Protein AF-A0A359LPH9-F1 (afdb_monomer)

pLDDT: mean 94.56, std 4.33, range [62.38, 98.0]

Secondary structure (DSSP, 8-state):
-HHHHHHHHHHHTTHHHHHHHHHT---HHHHHHHTT----HHHHHHHHHHB-SS--SSGGGS--BPTTS-HHHHHHHHHHH--

Mean predicted aligned error: 3.66 Å

Structure (mmCIF, N/CA/C/O backbone):
data_AF-A0A359LPH9-F1
#
_entry.id   AF-A0A359LPH9-F1
#
loop_
_atom_site.group_PDB
_atom_site.id
_atom_site.type_symbol
_atom_site.label_atom_id
_atom_site.label_alt_id
_atom_site.label_comp_id
_atom_site.label_asym_id
_atom_site.label_entity_id
_atom_site.label_seq_id
_atom_site.pdbx_PDB_ins_code
_atom_site.Cartn_x
_atom_site.Cartn_y
_atom_site.Cartn_z
_atom_site.occupancy
_atom_site.B_iso_or_equiv
_atom_site.auth_seq_id
_atom_site.auth_comp_id
_atom_site.auth_asym_id
_atom_site.auth_atom_id
_atom_site.pdbx_PDB_model_num
ATOM 1 N N . GLY A 1 1 ? 4.526 4.231 9.650 1.00 90.75 1 GLY A N 1
ATOM 2 C CA . GLY A 1 1 ? 3.160 4.070 10.168 1.00 90.75 1 GLY A CA 1
ATOM 3 C C . GLY A 1 1 ? 2.219 3.580 9.076 1.00 90.75 1 GLY A C 1
ATOM 4 O O . GLY A 1 1 ? 2.669 3.237 7.982 1.00 90.75 1 GLY A O 1
ATOM 5 N N . PRO A 1 2 ? 0.913 3.500 9.368 1.00 96.19 2 PRO A N 1
ATOM 6 C CA . PRO A 1 2 ? -0.109 3.059 8.415 1.00 96.19 2 PRO A CA 1
ATOM 7 C C . PRO A 1 2 ? -0.187 3.920 7.146 1.00 96.19 2 PRO A C 1
ATOM 9 O O . PRO A 1 2 ? -0.356 3.391 6.049 1.00 96.19 2 PRO A O 1
ATOM 12 N N . ARG A 1 3 ? -0.011 5.244 7.272 1.00 96.50 3 ARG A N 1
ATOM 13 C CA . ARG A 1 3 ? -0.008 6.177 6.131 1.00 96.50 3 ARG A CA 1
ATOM 14 C C . ARG A 1 3 ? 1.126 5.909 5.153 1.00 96.50 3 ARG A C 1
ATOM 16 O O . ARG A 1 3 ? 0.899 5.910 3.946 1.00 96.50 3 ARG A O 1
ATOM 23 N N . GLU A 1 4 ? 2.328 5.654 5.657 1.00 96.88 4 GLU A N 1
ATOM 24 C CA . GLU A 1 4 ? 3.497 5.359 4.828 1.00 96.88 4 GLU A CA 1
ATOM 25 C C . GLU A 1 4 ? 3.309 4.042 4.078 1.00 96.88 4 GLU A C 1
ATOM 27 O O . GLU A 1 4 ? 3.627 3.959 2.893 1.00 96.88 4 GLU A O 1
ATOM 32 N N . LEU A 1 5 ? 2.727 3.033 4.733 1.00 97.25 5 LEU A N 1
ATOM 33 C CA . LEU A 1 5 ? 2.426 1.763 4.081 1.00 97.25 5 LEU A CA 1
ATOM 34 C C . LEU A 1 5 ? 1.362 1.936 2.987 1.00 97.25 5 LEU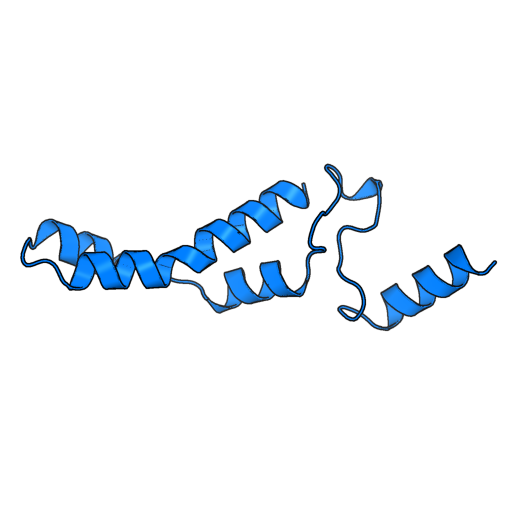 A C 1
ATOM 36 O O . LEU A 1 5 ? 1.534 1.419 1.886 1.00 97.25 5 LEU A O 1
ATOM 40 N N . LEU A 1 6 ? 0.315 2.729 3.231 1.00 98.00 6 LEU A N 1
ATOM 41 C CA . LEU A 1 6 ? -0.676 3.057 2.202 1.00 98.00 6 LEU A CA 1
ATOM 42 C C . LEU A 1 6 ? -0.049 3.812 1.020 1.00 98.00 6 LEU A C 1
ATOM 44 O O . LEU A 1 6 ? -0.352 3.516 -0.138 1.00 98.00 6 LEU A O 1
ATOM 48 N N . ALA A 1 7 ? 0.840 4.770 1.291 1.00 97.69 7 ALA A N 1
ATOM 49 C CA . ALA A 1 7 ? 1.576 5.496 0.259 1.00 97.69 7 ALA A CA 1
ATOM 50 C C . ALA A 1 7 ? 2.479 4.561 -0.563 1.00 97.69 7 ALA A C 1
ATOM 52 O O . ALA A 1 7 ? 2.541 4.692 -1.789 1.00 97.69 7 ALA A O 1
ATOM 53 N N . LEU A 1 8 ? 3.117 3.580 0.081 1.00 97.25 8 LEU A N 1
ATOM 54 C CA . LEU A 1 8 ? 3.878 2.534 -0.596 1.00 97.25 8 LEU A CA 1
ATOM 55 C C . LEU A 1 8 ? 2.975 1.704 -1.518 1.00 97.25 8 LEU A C 1
ATOM 57 O O . LEU A 1 8 ? 3.280 1.588 -2.701 1.00 97.25 8 LEU A O 1
ATOM 61 N N . GLY A 1 9 ? 1.829 1.214 -1.033 1.00 97.88 9 GLY A N 1
ATOM 62 C CA . GLY A 1 9 ? 0.866 0.470 -1.859 1.00 97.88 9 GLY A CA 1
ATOM 63 C C . GLY A 1 9 ? 0.385 1.262 -3.082 1.00 97.88 9 GLY A C 1
ATOM 64 O O . GLY A 1 9 ? 0.346 0.732 -4.191 1.00 97.88 9 GLY A O 1
ATOM 65 N N . ARG A 1 10 ? 0.107 2.563 -2.910 1.00 97.69 10 ARG A N 1
ATOM 66 C CA . ARG A 1 10 ? -0.255 3.489 -4.005 1.00 97.69 10 ARG A CA 1
ATOM 67 C C . ARG A 1 10 ? 0.887 3.751 -4.989 1.00 97.69 10 ARG A C 1
ATOM 69 O O . ARG A 1 10 ? 0.632 4.098 -6.139 1.00 97.69 10 ARG A O 1
ATOM 76 N N . SER A 1 11 ? 2.133 3.661 -4.535 1.00 97.06 11 SER A N 1
ATOM 77 C CA . SER A 1 11 ? 3.311 3.829 -5.389 1.00 97.06 11 SER A CA 1
ATOM 78 C C . SER A 1 11 ? 3.560 2.564 -6.208 1.00 97.06 11 SER A C 1
ATOM 80 O O . SER A 1 11 ? 3.745 2.648 -7.420 1.00 97.06 11 SER A O 1
ATOM 82 N N . LEU A 1 12 ? 3.471 1.395 -5.567 1.00 97.06 12 LEU A N 1
ATOM 83 C CA . LEU A 1 12 ? 3.600 0.091 -6.216 1.00 97.06 12 LEU A CA 1
ATOM 84 C C . LEU A 1 12 ? 2.509 -0.131 -7.270 1.00 97.06 12 LEU A C 1
ATOM 86 O O . LEU A 1 12 ? 2.814 -0.576 -8.371 1.00 97.06 12 LEU A O 1
ATOM 90 N N . SER A 1 13 ? 1.264 0.283 -7.011 1.00 97.00 13 SER A N 1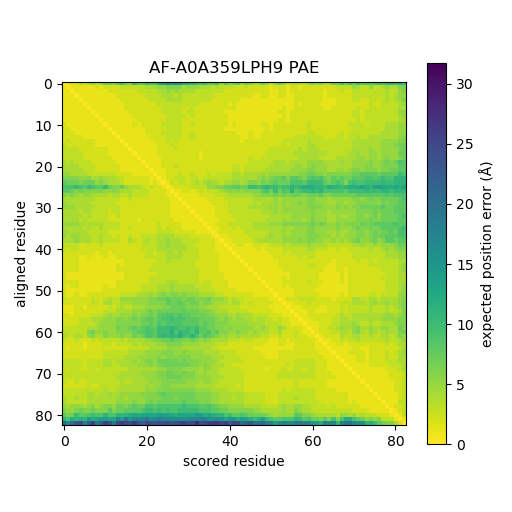
ATOM 91 C CA . SER A 1 13 ? 0.171 0.134 -7.987 1.00 97.00 13 SER A CA 1
ATOM 92 C C . SER A 1 13 ? 0.364 0.929 -9.287 1.00 97.00 13 SER A C 1
ATOM 94 O O . SER A 1 13 ? -0.338 0.683 -10.268 1.00 97.00 13 SER A O 1
ATOM 96 N N . ARG A 1 14 ? 1.322 1.865 -9.335 1.00 96.12 14 ARG A N 1
ATOM 97 C CA . ARG A 1 14 ? 1.679 2.605 -10.556 1.00 96.12 14 ARG A CA 1
ATOM 98 C C . ARG A 1 14 ? 2.686 1.860 -11.432 1.00 96.12 14 ARG A C 1
ATOM 100 O O . ARG A 1 14 ? 2.759 2.167 -12.625 1.00 96.12 14 ARG A O 1
ATOM 107 N N . LEU A 1 15 ? 3.438 0.902 -10.885 1.00 95.50 15 LEU A N 1
ATOM 108 C CA . LEU A 1 15 ? 4.506 0.193 -11.600 1.00 95.50 15 LEU A CA 1
ATOM 109 C C . LEU A 1 15 ? 4.052 -0.449 -12.921 1.00 95.50 15 LEU A C 1
ATOM 111 O O . LEU A 1 15 ? 4.719 -0.174 -13.921 1.00 95.50 15 LEU A O 1
ATOM 115 N N . PRO A 1 16 ? 2.882 -1.119 -13.015 1.00 94.50 16 PRO A N 1
ATOM 116 C CA . PRO A 1 16 ? 2.425 -1.695 -14.283 1.00 94.50 16 PRO A CA 1
ATOM 117 C C . PRO A 1 16 ? 2.294 -0.660 -15.409 1.00 94.50 16 PRO A C 1
ATOM 119 O O . PRO A 1 16 ? 2.683 -0.894 -16.558 1.00 94.50 16 PRO A O 1
ATOM 122 N N . SER A 1 17 ? 1.782 0.533 -15.083 1.00 94.56 17 SER A N 1
ATOM 123 C CA . SER A 1 17 ? 1.625 1.622 -16.057 1.00 94.56 17 SER A CA 1
ATOM 124 C C . SER A 1 17 ? 2.970 2.215 -16.486 1.00 94.56 17 SER A C 1
ATOM 126 O O . SER A 1 17 ? 3.168 2.518 -17.666 1.00 94.56 17 SER A O 1
ATOM 128 N N . ILE A 1 18 ? 3.917 2.327 -15.549 1.00 94.50 18 ILE A N 1
ATOM 129 C CA . ILE A 1 18 ? 5.279 2.796 -15.815 1.00 94.50 18 ILE A CA 1
ATOM 130 C C . ILE A 1 18 ? 6.006 1.785 -16.704 1.00 94.50 18 ILE A C 1
ATOM 132 O O . ILE A 1 18 ? 6.539 2.177 -17.742 1.00 94.50 18 ILE A O 1
ATOM 136 N N . ARG A 1 19 ? 5.976 0.492 -16.354 1.00 94.81 19 ARG A N 1
ATOM 137 C CA . ARG A 1 19 ? 6.584 -0.591 -17.139 1.00 94.81 19 ARG A CA 1
ATOM 138 C C . ARG A 1 19 ? 6.051 -0.586 -18.571 1.00 94.81 19 ARG A C 1
ATOM 140 O O . ARG A 1 19 ? 6.838 -0.473 -19.509 1.00 94.81 19 ARG A O 1
ATOM 147 N N . THR A 1 20 ? 4.726 -0.558 -18.735 1.00 92.88 20 THR A N 1
ATOM 148 C CA . THR A 1 20 ? 4.070 -0.467 -20.053 1.00 92.88 20 THR A CA 1
ATOM 149 C C . THR A 1 20 ? 4.555 0.752 -20.850 1.00 92.88 20 THR A C 1
ATOM 151 O O . THR A 1 20 ? 4.790 0.677 -22.059 1.00 92.88 20 THR A O 1
ATOM 154 N N . GLY A 1 21 ? 4.718 1.904 -20.192 1.00 94.00 21 GLY A N 1
ATOM 155 C CA . GLY A 1 21 ? 5.226 3.124 -20.822 1.00 94.00 21 GLY A CA 1
ATOM 156 C C . GLY A 1 21 ? 6.683 3.019 -21.288 1.00 94.00 21 GLY A C 1
ATOM 157 O O . GLY A 1 21 ? 7.035 3.595 -22.322 1.00 94.00 21 GLY A O 1
ATOM 158 N N . LEU A 1 22 ? 7.517 2.280 -20.552 1.00 9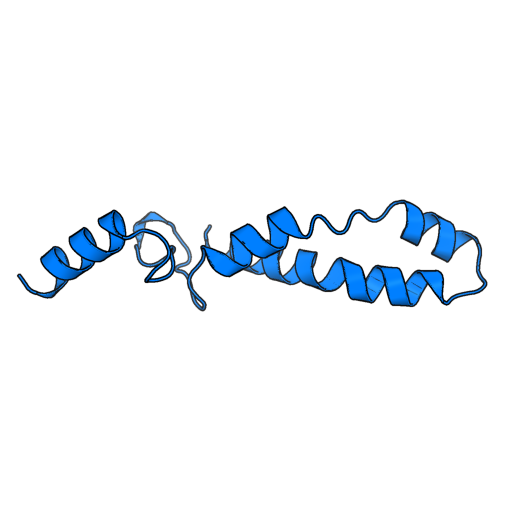4.19 22 LEU A N 1
ATOM 159 C CA . LEU A 1 22 ? 8.929 2.056 -20.870 1.00 94.19 22 LEU A CA 1
ATOM 160 C C . LEU A 1 22 ? 9.117 1.030 -21.996 1.00 94.19 22 LEU A C 1
ATOM 162 O O . LEU A 1 22 ? 9.904 1.274 -22.912 1.00 94.19 22 LEU A O 1
ATOM 166 N N . GLU A 1 23 ? 8.362 -0.070 -21.988 1.00 90.75 23 GLU A N 1
ATOM 167 C CA . GLU A 1 23 ? 8.437 -1.134 -23.006 1.00 90.75 23 GLU A CA 1
ATOM 168 C C . GLU A 1 23 ? 8.087 -0.636 -24.414 1.00 90.75 23 GLU A C 1
ATOM 170 O O . GLU A 1 23 ? 8.679 -1.064 -25.407 1.00 90.75 23 GLU A O 1
ATOM 175 N N . ARG A 1 24 ? 7.186 0.349 -24.511 1.00 92.06 24 ARG A N 1
ATOM 176 C CA . ARG A 1 24 ? 6.792 0.991 -25.779 1.00 92.06 24 ARG A CA 1
ATOM 177 C C . ARG A 1 24 ? 7.908 1.813 -26.433 1.00 92.06 24 ARG A C 1
ATOM 179 O O . ARG A 1 24 ? 7.736 2.301 -27.551 1.00 92.06 24 ARG A O 1
ATOM 186 N N . ARG A 1 25 ? 9.045 2.023 -25.764 1.00 92.75 25 ARG A N 1
ATOM 187 C CA . ARG A 1 25 ? 10.162 2.818 -26.293 1.00 92.75 25 ARG A CA 1
ATOM 188 C C . ARG A 1 25 ? 11.153 1.944 -27.062 1.00 92.75 25 ARG A C 1
ATOM 190 O O . ARG A 1 25 ? 11.325 0.760 -26.788 1.00 92.75 25 ARG A O 1
ATOM 197 N N . ARG A 1 26 ? 11.823 2.547 -28.052 1.00 90.94 26 ARG A N 1
ATOM 198 C CA . ARG A 1 26 ? 12.863 1.882 -28.864 1.00 90.94 26 ARG A CA 1
ATOM 199 C C . ARG A 1 26 ? 14.238 1.861 -28.190 1.00 90.94 26 ARG A C 1
ATOM 201 O O . ARG A 1 26 ? 15.068 1.047 -28.562 1.00 90.94 26 ARG A O 1
ATOM 208 N N . ALA A 1 27 ? 14.475 2.739 -27.214 1.00 96.56 27 ALA A N 1
ATOM 209 C CA . ALA A 1 27 ? 15.758 2.836 -26.527 1.00 96.56 27 ALA A CA 1
ATOM 210 C C . ALA A 1 27 ? 16.023 1.594 -25.660 1.00 96.56 27 ALA A C 1
ATOM 212 O O . ALA A 1 27 ? 15.280 1.319 -24.717 1.00 96.56 27 ALA A O 1
ATOM 213 N N . GLU A 1 28 ? 17.118 0.887 -25.940 1.00 93.88 28 GLU A N 1
ATOM 214 C CA . GLU A 1 28 ? 17.491 -0.357 -25.252 1.00 93.88 28 GLU A CA 1
ATOM 215 C C . GLU A 1 28 ? 17.663 -0.168 -23.744 1.00 93.88 28 GLU A C 1
ATOM 217 O O . GLU A 1 28 ? 17.180 -0.984 -22.963 1.00 93.88 28 GLU A O 1
ATOM 222 N N . ARG A 1 29 ? 18.247 0.960 -23.315 1.00 95.06 29 ARG A N 1
ATOM 223 C CA . ARG A 1 29 ? 18.390 1.294 -21.888 1.00 95.06 29 ARG A CA 1
ATOM 224 C C . ARG A 1 29 ? 17.041 1.340 -21.163 1.00 95.06 29 ARG A C 1
ATOM 226 O O . ARG A 1 29 ? 16.956 0.887 -20.028 1.00 95.06 29 ARG A O 1
ATOM 233 N N . LEU A 1 30 ? 15.990 1.863 -21.801 1.00 94.69 30 LEU A N 1
ATOM 234 C CA . LEU A 1 30 ? 14.657 1.932 -21.191 1.00 94.69 30 LEU A CA 1
ATOM 235 C C . LEU A 1 30 ? 14.007 0.549 -21.100 1.00 94.69 30 LEU A C 1
ATOM 237 O O . LEU A 1 30 ? 13.390 0.242 -20.085 1.00 94.69 30 LEU A O 1
ATOM 241 N N . ARG A 1 31 ? 14.201 -0.304 -22.112 1.00 93.19 31 ARG A N 1
ATOM 242 C CA . ARG A 1 31 ? 13.735 -1.699 -22.084 1.00 93.19 31 ARG A CA 1
ATOM 243 C C . ARG A 1 31 ? 14.445 -2.518 -21.008 1.00 93.19 31 ARG A C 1
ATOM 245 O O . ARG A 1 31 ? 13.785 -3.247 -20.280 1.00 93.19 31 ARG A O 1
ATOM 252 N N . ALA A 1 32 ? 15.757 -2.340 -20.858 1.00 93.94 32 ALA A N 1
ATOM 253 C CA . ALA A 1 32 ? 16.545 -2.999 -19.816 1.00 93.94 32 ALA A CA 1
ATOM 254 C C . ALA A 1 32 ? 16.148 -2.556 -18.396 1.00 93.94 32 ALA A C 1
ATOM 256 O O . ALA A 1 32 ? 16.251 -3.332 -17.449 1.00 93.94 32 ALA A O 1
ATOM 257 N N . ILE A 1 33 ? 15.694 -1.309 -18.225 1.00 94.50 33 ILE A N 1
ATOM 258 C CA . ILE A 1 33 ? 15.097 -0.856 -16.961 1.00 94.50 33 ILE A CA 1
ATOM 259 C C . ILE A 1 33 ? 13.730 -1.519 -16.765 1.00 94.50 33 ILE A C 1
ATOM 261 O O . ILE A 1 33 ? 13.479 -2.060 -15.693 1.00 94.50 33 ILE A O 1
ATOM 265 N N . ALA A 1 34 ? 12.871 -1.520 -17.791 1.00 94.00 34 ALA A N 1
ATOM 266 C CA . ALA A 1 34 ? 11.534 -2.108 -17.717 1.00 94.00 34 ALA A CA 1
ATOM 267 C C . ALA A 1 34 ? 11.566 -3.593 -17.329 1.00 94.00 34 ALA A C 1
ATOM 269 O O . ALA A 1 34 ? 10.812 -4.004 -16.453 1.00 94.00 34 ALA A O 1
ATOM 270 N N . SER A 1 35 ? 12.497 -4.365 -17.897 1.00 91.88 35 SER A N 1
ATOM 271 C CA . SER A 1 35 ? 12.659 -5.795 -17.602 1.00 91.88 35 SER A CA 1
ATOM 272 C C . SER A 1 35 ? 13.136 -6.094 -16.178 1.00 91.88 35 SER A C 1
ATOM 274 O O . SER A 1 35 ? 13.114 -7.246 -15.760 1.00 91.88 35 SER A O 1
ATOM 276 N N . ARG A 1 36 ? 13.624 -5.085 -15.444 1.00 93.81 36 ARG A N 1
ATOM 277 C CA . ARG A 1 36 ? 14.065 -5.204 -14.045 1.00 93.81 36 ARG A CA 1
ATOM 278 C C . ARG A 1 36 ? 13.025 -4.711 -13.046 1.00 93.81 36 ARG A C 1
ATOM 280 O O . ARG A 1 36 ? 13.214 -4.910 -11.849 1.00 93.81 36 ARG A O 1
ATOM 287 N N . LEU A 1 37 ? 11.986 -4.017 -13.508 1.00 93.25 37 LEU A N 1
ATOM 288 C CA . L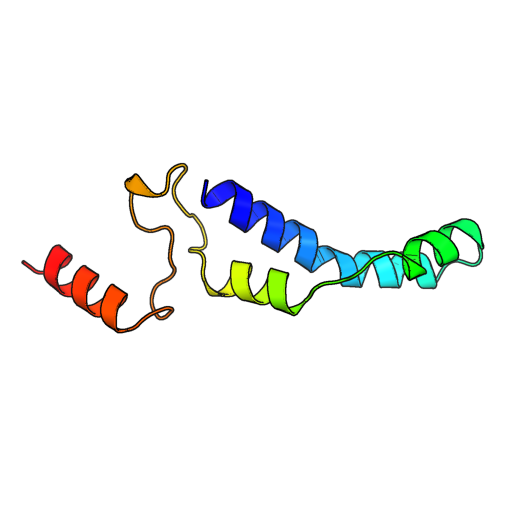EU A 1 37 ? 10.872 -3.641 -12.649 1.00 93.25 37 LEU A CA 1
ATOM 289 C C .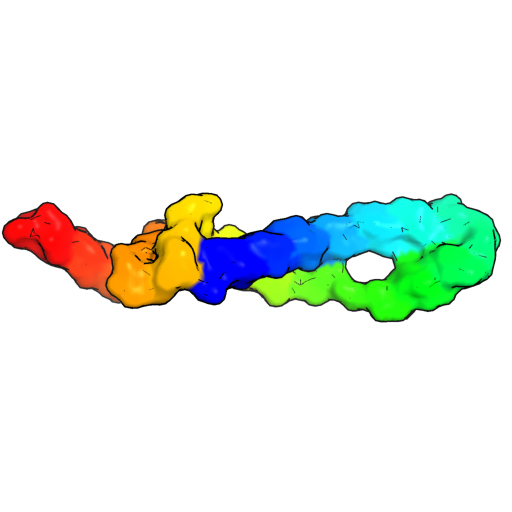 LEU A 1 37 ? 10.073 -4.901 -12.344 1.00 93.25 37 LEU A C 1
ATOM 291 O O . LEU A 1 37 ? 9.724 -5.620 -13.273 1.00 93.25 37 LEU A O 1
ATOM 295 N N . ASP A 1 38 ? 9.757 -5.136 -11.077 1.00 91.94 38 ASP A N 1
ATOM 296 C CA . ASP A 1 38 ? 8.750 -6.101 -10.636 1.00 91.94 38 ASP A CA 1
ATOM 297 C C . ASP A 1 38 ? 7.510 -5.317 -10.196 1.00 91.94 38 ASP A C 1
ATOM 299 O O . ASP A 1 38 ? 7.631 -4.333 -9.470 1.00 91.94 38 ASP A O 1
ATOM 303 N N . ASP A 1 39 ? 6.335 -5.727 -10.662 1.00 91.50 39 ASP A N 1
ATOM 304 C CA . ASP A 1 39 ? 5.087 -5.010 -10.411 1.00 91.50 39 ASP A CA 1
ATOM 305 C C . ASP A 1 39 ? 4.481 -5.389 -9.053 1.00 91.50 39 ASP A C 1
ATOM 307 O O . ASP A 1 39 ? 3.642 -4.641 -8.551 1.00 91.50 39 ASP A O 1
ATOM 311 N N . VAL A 1 40 ? 4.892 -6.528 -8.466 1.00 95.38 40 VAL A N 1
ATOM 312 C CA . VAL A 1 40 ? 4.420 -7.058 -7.168 1.00 95.38 40 VAL A CA 1
ATOM 313 C C . VAL A 1 40 ? 2.927 -6.787 -6.883 1.00 95.38 40 VAL A C 1
ATOM 315 O O . VAL A 1 40 ? 2.574 -6.251 -5.819 1.00 95.38 40 VAL A O 1
ATOM 318 N N . PRO A 1 41 ? 2.020 -7.102 -7.831 1.00 95.62 41 PRO A N 1
ATOM 319 C CA . PRO A 1 41 ? 0.629 -6.660 -7.770 1.00 95.62 41 PRO A CA 1
ATOM 320 C C . PRO A 1 41 ? -0.111 -7.222 -6.552 1.00 95.62 41 PRO A C 1
ATOM 322 O O . PRO A 1 41 ? -0.991 -6.556 -6.008 1.00 95.62 41 PRO A O 1
ATOM 325 N N . GLU A 1 42 ? 0.277 -8.399 -6.066 1.00 97.12 42 GLU A N 1
ATOM 326 C CA . GLU A 1 42 ? -0.286 -9.022 -4.871 1.00 97.12 42 GLU A CA 1
ATOM 327 C C . GLU A 1 42 ? 0.031 -8.200 -3.618 1.00 97.12 42 GLU A C 1
ATOM 329 O O . GLU A 1 42 ? -0.827 -8.025 -2.754 1.00 97.12 42 GLU A O 1
ATOM 334 N N . VAL A 1 43 ? 1.246 -7.654 -3.514 1.00 96.69 43 VAL A N 1
ATOM 335 C CA . VAL A 1 43 ? 1.659 -6.828 -2.370 1.00 96.69 43 VAL A CA 1
ATOM 336 C C . VAL A 1 43 ? 0.917 -5.497 -2.390 1.00 96.69 43 VAL A C 1
ATOM 338 O O . VAL A 1 43 ? 0.330 -5.104 -1.380 1.00 96.69 43 VAL A O 1
ATOM 341 N N . ALA A 1 44 ? 0.893 -4.826 -3.545 1.00 97.69 44 ALA A N 1
ATOM 342 C CA . ALA A 1 44 ? 0.154 -3.578 -3.711 1.00 97.69 44 ALA A CA 1
ATOM 343 C C . ALA A 1 44 ? -1.340 -3.780 -3.414 1.00 97.69 44 ALA A C 1
ATOM 345 O O . ALA A 1 44 ? -1.928 -3.018 -2.646 1.00 97.69 44 ALA A O 1
ATOM 346 N N . GLY A 1 45 ? -1.933 -4.844 -3.963 1.00 97.81 45 GLY A N 1
ATOM 347 C CA . GLY A 1 45 ? -3.331 -5.207 -3.759 1.00 97.81 45 GLY A CA 1
ATOM 348 C C . GLY A 1 45 ? -3.657 -5.478 -2.294 1.00 97.81 45 GLY A C 1
ATOM 349 O O . GLY A 1 45 ? -4.611 -4.907 -1.774 1.00 97.81 45 GLY A O 1
ATOM 350 N N . ARG A 1 46 ? -2.833 -6.268 -1.594 1.00 98.00 46 ARG A N 1
ATOM 351 C CA . ARG A 1 46 ? -3.021 -6.545 -0.160 1.00 98.00 46 ARG A CA 1
ATOM 352 C C . ARG A 1 46 ? -2.9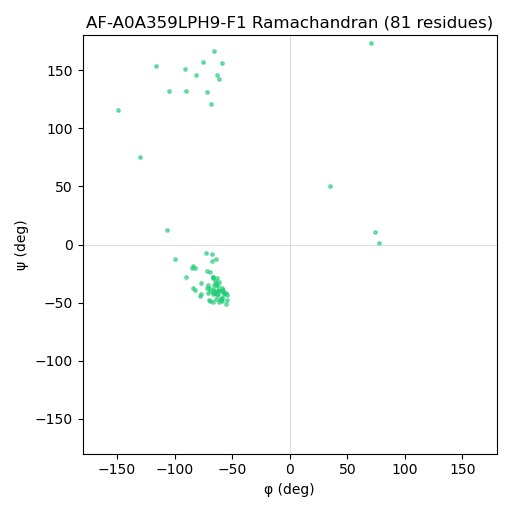86 -5.271 0.675 1.00 98.00 46 ARG A C 1
ATOM 354 O O . ARG A 1 46 ? -3.893 -5.041 1.464 1.00 98.00 46 ARG A O 1
ATOM 361 N N . ILE A 1 47 ? -1.992 -4.409 0.464 1.00 98.00 47 ILE A N 1
ATOM 362 C CA . ILE A 1 47 ? -1.899 -3.129 1.181 1.00 98.00 47 ILE A CA 1
ATOM 363 C C . ILE A 1 47 ? -3.152 -2.278 0.936 1.00 98.00 47 ILE A C 1
ATOM 365 O O . ILE A 1 47 ? -3.754 -1.762 1.880 1.00 98.00 47 ILE A O 1
ATOM 369 N N . LEU A 1 48 ? -3.546 -2.138 -0.333 1.00 97.88 48 LEU A N 1
ATOM 370 C CA . LEU A 1 48 ? -4.668 -1.296 -0.742 1.00 97.88 48 LEU A CA 1
ATOM 371 C C . LEU A 1 48 ? -6.032 -1.870 -0.353 1.00 97.88 48 LEU A C 1
ATOM 373 O O . LEU A 1 48 ? -6.977 -1.093 -0.267 1.00 97.88 48 LEU A O 1
ATOM 377 N N . ALA A 1 49 ? -6.160 -3.178 -0.133 1.00 97.50 49 ALA A N 1
ATOM 378 C CA . ALA A 1 49 ? -7.391 -3.806 0.343 1.00 97.50 49 ALA A CA 1
ATOM 379 C C . ALA A 1 49 ? -7.516 -3.739 1.873 1.00 97.50 49 ALA A C 1
ATOM 381 O O . ALA A 1 49 ? -8.609 -3.515 2.385 1.00 97.50 49 ALA A O 1
ATOM 382 N N . THR A 1 50 ? -6.401 -3.882 2.595 1.00 97.75 50 THR A N 1
ATOM 383 C CA . THR A 1 50 ? -6.389 -3.974 4.061 1.00 97.75 50 THR A CA 1
ATOM 384 C C . THR A 1 50 ? -6.451 -2.619 4.759 1.00 97.75 50 THR A C 1
ATOM 386 O O . THR A 1 50 ? -7.115 -2.490 5.785 1.00 97.75 50 THR A O 1
ATOM 389 N N . LEU A 1 51 ? -5.764 -1.594 4.248 1.00 97.88 51 LEU A N 1
ATOM 390 C CA . LEU A 1 51 ? -5.705 -0.301 4.932 1.00 97.88 51 LEU A CA 1
ATOM 391 C C . LEU A 1 51 ? -6.946 0.562 4.659 1.00 97.88 51 LEU A C 1
ATOM 393 O O . LEU A 1 51 ? -7.518 0.562 3.557 1.00 97.88 51 LEU A O 1
ATOM 397 N N . ALA A 1 52 ? -7.340 1.334 5.673 1.00 97.12 52 ALA A N 1
ATOM 398 C CA . ALA A 1 52 ? -8.338 2.388 5.543 1.00 97.12 52 ALA A CA 1
ATOM 399 C C . ALA A 1 52 ? -7.895 3.440 4.505 1.00 97.12 52 ALA A C 1
ATOM 401 O O . ALA A 1 52 ? -6.705 3.594 4.229 1.00 97.12 52 ALA A O 1
ATOM 402 N N . GLY A 1 53 ? -8.850 4.167 3.913 1.00 95.00 53 GLY A N 1
ATOM 403 C CA . GLY A 1 53 ? -8.551 5.195 2.903 1.00 95.00 53 GLY A CA 1
ATOM 404 C C . GLY A 1 53 ? -7.734 6.371 3.454 1.00 95.00 53 GLY A C 1
ATOM 405 O O . GLY A 1 53 ? -6.869 6.908 2.753 1.00 95.00 53 GLY A O 1
ATOM 406 N N . GLU A 1 54 ? -7.975 6.701 4.723 1.00 95.19 54 GLU A N 1
ATOM 407 C CA . GLU A 1 54 ? -7.281 7.729 5.499 1.00 95.19 54 GLU A CA 1
ATOM 408 C C . GLU A 1 54 ? -6.838 7.146 6.851 1.00 95.19 54 GLU A C 1
ATOM 410 O O . GLU A 1 54 ? -7.466 7.388 7.880 1.00 95.19 54 GLU A O 1
ATOM 415 N N . PRO A 1 55 ? -5.778 6.322 6.876 1.00 96.69 55 PRO A N 1
ATOM 416 C CA . PRO A 1 55 ? -5.344 5.687 8.106 1.00 96.69 55 PRO A CA 1
ATOM 417 C C . PRO A 1 55 ? -4.622 6.714 9.007 1.00 96.69 55 PRO A C 1
ATOM 419 O O . PRO A 1 55 ? -4.106 7.729 8.514 1.00 96.69 55 PRO A O 1
ATOM 422 N N . PRO A 1 56 ? -4.550 6.483 10.328 1.00 95.75 56 PRO A N 1
ATOM 423 C CA . PRO A 1 56 ? -3.847 7.363 11.263 1.00 95.75 56 PRO A CA 1
ATOM 424 C C . PRO A 1 56 ? -2.331 7.393 11.018 1.00 95.75 56 PRO A C 1
ATOM 426 O O . PRO A 1 56 ? -1.765 6.546 10.320 1.00 95.75 56 PRO A O 1
ATOM 429 N N . ALA A 1 57 ? -1.653 8.369 11.626 1.00 93.62 57 ALA A N 1
ATOM 430 C CA . ALA A 1 57 ? -0.194 8.464 11.568 1.00 93.62 57 ALA A CA 1
ATOM 431 C C . ALA A 1 57 ? 0.485 7.302 12.315 1.00 93.62 57 ALA A C 1
ATOM 433 O O . ALA A 1 57 ? 1.483 6.754 11.836 1.00 93.62 57 ALA A O 1
ATOM 434 N N . THR A 1 58 ? -0.077 6.887 13.454 1.00 93.75 58 THR A N 1
ATOM 435 C CA . THR A 1 58 ? 0.441 5.779 14.260 1.00 93.75 58 THR A CA 1
ATOM 436 C C . THR A 1 58 ? -0.561 4.629 14.324 1.00 93.75 58 THR A C 1
ATOM 438 O O . THR A 1 58 ? -1.760 4.826 14.168 1.00 93.75 58 THR A O 1
ATOM 441 N N . LEU A 1 59 ? -0.079 3.400 14.529 1.00 89.69 59 LEU A N 1
ATOM 442 C CA . LEU A 1 59 ? -0.962 2.234 14.683 1.00 89.69 59 LEU A CA 1
ATOM 443 C C . LEU A 1 59 ? -1.798 2.297 15.971 1.00 89.69 59 LEU A C 1
ATOM 445 O O . LEU A 1 59 ? -2.906 1.768 15.995 1.00 89.69 59 LEU A O 1
ATOM 449 N N . ASN A 1 60 ? -1.277 2.952 17.010 1.00 92.12 60 ASN A N 1
ATOM 450 C CA . ASN A 1 60 ? -1.902 3.016 18.331 1.00 92.12 60 ASN A CA 1
ATOM 451 C C . ASN A 1 60 ? -3.186 3.851 18.341 1.00 92.12 60 ASN A C 1
ATOM 453 O O . ASN A 1 60 ? -4.044 3.623 19.184 1.00 92.12 60 ASN A O 1
ATOM 457 N N . ASP A 1 61 ? -3.338 4.771 17.388 1.00 89.88 61 ASP A N 1
ATOM 458 C CA . AS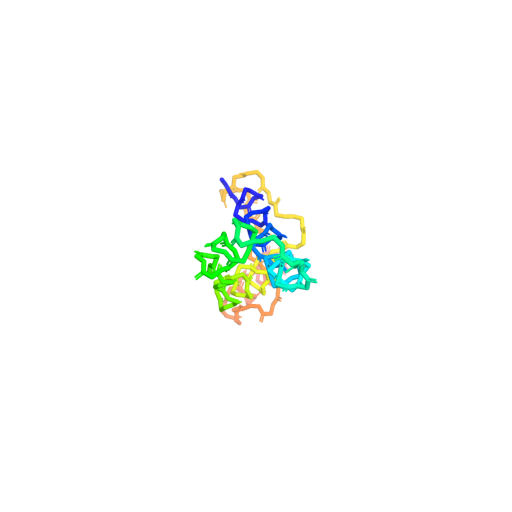P A 1 61 ? -4.525 5.626 17.279 1.00 89.88 61 ASP A CA 1
ATOM 459 C C . ASP A 1 61 ? -5.768 4.859 16.775 1.00 89.88 61 ASP A C 1
ATOM 461 O O . ASP A 1 61 ? -6.871 5.402 16.761 1.00 89.88 61 ASP A O 1
ATOM 465 N N . GLY A 1 62 ? -5.614 3.594 16.356 1.00 91.19 62 GLY A N 1
ATOM 466 C CA . GLY A 1 62 ? -6.707 2.774 15.830 1.00 91.19 62 GLY A CA 1
ATOM 467 C C . GLY A 1 62 ? -7.201 3.214 14.442 1.00 91.19 62 GLY A C 1
ATOM 468 O O . GLY A 1 62 ? -6.758 4.200 13.868 1.00 91.19 62 GLY A O 1
ATOM 469 N N . GLY A 1 63 ? -8.100 2.437 13.830 1.00 93.56 63 GLY A N 1
ATOM 470 C CA . GLY A 1 63 ? -8.680 2.786 12.517 1.00 93.56 63 GLY A CA 1
ATOM 471 C C . GLY A 1 63 ? -7.755 2.607 11.300 1.00 93.56 63 GLY A C 1
ATOM 472 O O . GLY A 1 63 ? -8.094 3.026 10.199 1.00 93.56 63 GLY A O 1
ATOM 473 N N . ALA A 1 64 ? -6.592 1.964 11.456 1.00 96.50 64 ALA A N 1
ATOM 474 C CA . ALA A 1 64 ? -5.680 1.688 10.339 1.00 96.50 64 ALA A CA 1
ATOM 475 C C . ALA A 1 64 ? -6.204 0.621 9.363 1.00 96.50 64 ALA A C 1
ATOM 477 O O . ALA A 1 64 ? -5.955 0.710 8.160 1.00 96.50 64 ALA A O 1
ATOM 478 N N . ILE A 1 65 ? -6.914 -0.382 9.882 1.00 96.62 65 ILE A N 1
ATOM 479 C CA . ILE A 1 65 ? -7.486 -1.489 9.106 1.00 96.62 65 ILE A CA 1
ATOM 480 C C . ILE A 1 65 ? -8.894 -1.113 8.648 1.00 96.62 65 ILE A C 1
ATOM 482 O O . ILE A 1 65 ? -9.692 -0.647 9.464 1.00 96.62 65 ILE A O 1
ATOM 486 N N . ARG A 1 66 ? -9.183 -1.326 7.366 1.00 96.81 66 ARG A N 1
ATOM 487 C CA . ARG A 1 66 ? -10.480 -1.064 6.735 1.00 96.81 66 ARG A CA 1
ATOM 488 C C . ARG A 1 66 ? -11.586 -1.940 7.324 1.00 96.81 66 ARG A C 1
ATOM 490 O O . ARG A 1 66 ? -11.340 -3.101 7.635 1.00 96.81 66 ARG A O 1
ATOM 497 N N . ASP A 1 67 ? -12.793 -1.393 7.407 1.00 95.38 67 ASP A N 1
ATOM 498 C CA . ASP A 1 67 ? -13.999 -2.158 7.735 1.00 95.38 67 ASP A CA 1
ATOM 499 C C . ASP A 1 67 ? -14.265 -3.245 6.676 1.00 95.38 67 ASP A C 1
ATOM 501 O O . ASP A 1 67 ? -14.023 -3.048 5.480 1.00 95.38 67 ASP A O 1
ATOM 505 N N . GLY A 1 68 ? -14.736 -4.411 7.106 1.00 95.44 68 GLY A N 1
ATOM 506 C CA . GLY A 1 68 ? -14.947 -5.585 6.260 1.00 95.44 68 GLY A CA 1
ATOM 507 C C . GLY A 1 68 ? -13.666 -6.348 5.912 1.00 95.44 68 GLY A C 1
ATOM 508 O O . GLY A 1 68 ? -13.727 -7.331 5.174 1.00 95.44 68 GLY A O 1
ATOM 509 N N . CYS A 1 69 ? -12.499 -5.915 6.404 1.00 96.50 69 CYS A N 1
ATOM 510 C CA . CYS A 1 69 ? -11.241 -6.636 6.198 1.00 96.50 69 CYS A CA 1
ATOM 511 C C . CYS A 1 69 ? -11.119 -7.860 7.116 1.00 96.50 69 CYS A C 1
ATOM 513 O O . CYS A 1 69 ? -10.486 -8.842 6.730 1.00 96.50 69 CYS A O 1
ATOM 515 N N . ASP A 1 70 ? -11.678 -7.786 8.325 1.00 96.94 70 ASP A N 1
ATOM 516 C CA . ASP A 1 70 ? -11.631 -8.854 9.319 1.00 96.94 70 ASP A CA 1
ATOM 517 C C . ASP A 1 70 ? -12.897 -8.807 10.183 1.00 96.94 70 ASP A C 1
ATOM 519 O O . ASP A 1 70 ? -13.137 -7.836 10.901 1.00 96.94 70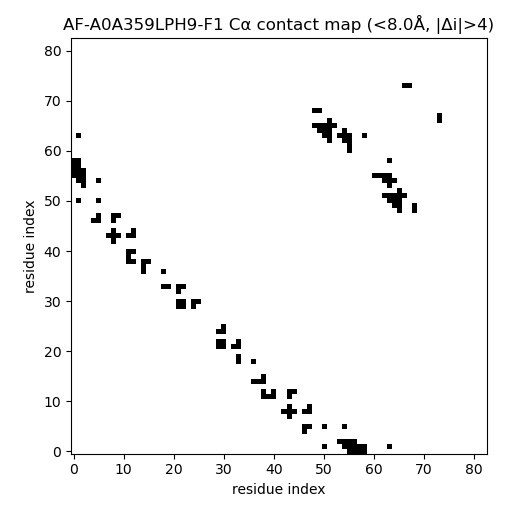 ASP A O 1
ATOM 523 N N . ALA A 1 71 ? -13.709 -9.863 10.101 1.00 97.19 71 ALA A N 1
ATOM 524 C CA . ALA A 1 71 ? -15.019 -9.905 10.744 1.00 97.19 71 ALA A CA 1
ATOM 525 C C . ALA A 1 71 ? -14.934 -9.834 12.276 1.00 97.19 71 ALA A C 1
ATOM 527 O O . ALA A 1 71 ? -15.785 -9.214 12.909 1.00 97.19 71 ALA A O 1
ATOM 528 N N . GLN A 1 72 ? -13.900 -10.435 12.868 1.00 97.06 72 GLN A N 1
ATOM 529 C CA . GLN A 1 72 ? -13.712 -10.423 14.315 1.00 97.06 72 GLN A CA 1
ATOM 530 C C . GLN A 1 72 ? -13.306 -9.024 14.794 1.00 97.06 72 GLN A C 1
ATOM 532 O O . GLN A 1 72 ? -13.803 -8.540 15.809 1.00 97.06 72 GLN A O 1
ATOM 537 N N . LEU A 1 73 ? -12.421 -8.343 14.062 1.00 95.19 73 LEU A N 1
ATOM 538 C CA . LEU A 1 73 ? -12.051 -6.960 14.356 1.00 95.19 73 LEU A CA 1
ATOM 539 C C . LEU A 1 73 ? -13.250 -6.012 14.230 1.00 95.19 73 LEU A C 1
ATOM 541 O O . LEU A 1 73 ? -13.391 -5.097 15.043 1.00 95.19 73 LEU A O 1
ATOM 545 N N . ASP A 1 74 ? -14.095 -6.220 13.224 1.00 95.62 74 ASP A N 1
ATOM 546 C CA . ASP A 1 74 ? -15.297 -5.416 13.014 1.00 95.62 74 ASP A CA 1
ATOM 547 C C . ASP A 1 74 ? -16.320 -5.618 14.142 1.00 95.62 74 ASP A C 1
ATOM 549 O O . ASP A 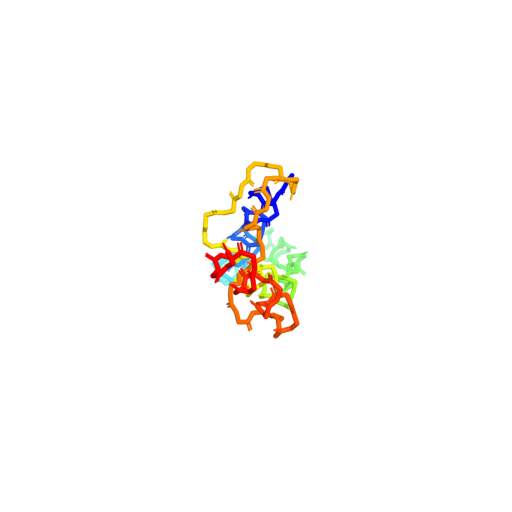1 74 ? -16.838 -4.633 14.668 1.00 95.62 74 ASP A O 1
ATOM 553 N N . GLU A 1 75 ? -16.535 -6.858 14.592 1.00 96.56 75 GLU A N 1
ATOM 554 C CA . GLU A 1 75 ? -17.382 -7.167 15.753 1.00 96.56 75 GLU A CA 1
ATOM 555 C C . GLU A 1 75 ? -16.874 -6.470 17.027 1.00 96.56 75 GLU A C 1
ATOM 557 O O . GLU A 1 75 ? -17.636 -5.804 17.729 1.00 96.56 75 GLU A O 1
ATOM 562 N N . LEU A 1 76 ? -15.565 -6.533 17.298 1.00 94.88 76 LEU A N 1
ATOM 563 C CA . LEU A 1 76 ? -14.965 -5.860 18.457 1.00 94.88 76 LEU A CA 1
ATOM 564 C C . LEU A 1 76 ? -15.127 -4.332 18.402 1.00 94.88 76 LEU A C 1
ATOM 566 O O . LEU A 1 76 ? -15.312 -3.684 19.436 1.00 94.88 76 LEU A O 1
ATOM 570 N N . ARG A 1 77 ? -15.064 -3.740 17.204 1.00 93.31 77 ARG A N 1
ATOM 571 C CA . ARG A 1 77 ? -15.299 -2.301 17.003 1.00 93.31 77 ARG A CA 1
ATOM 572 C C . ARG A 1 77 ? -16.755 -1.922 17.240 1.00 93.31 77 ARG A C 1
ATOM 574 O O . ARG A 1 77 ? -16.987 -0.858 17.810 1.00 93.31 77 ARG A O 1
ATOM 581 N N . ASP A 1 78 ? -17.698 -2.753 16.806 1.00 94.62 78 ASP A N 1
ATOM 582 C CA . ASP A 1 78 ? -19.131 -2.518 17.006 1.00 94.62 78 ASP A CA 1
ATOM 583 C C . ASP A 1 78 ? -19.482 -2.547 18.496 1.00 94.62 78 ASP A C 1
ATOM 585 O O . ASP A 1 78 ? -20.049 -1.586 19.014 1.00 94.62 78 ASP A O 1
ATOM 589 N N . ILE A 1 79 ? -18.999 -3.562 19.225 1.00 96.06 79 ILE A N 1
ATOM 590 C CA . ILE A 1 79 ? -19.145 -3.640 20.686 1.00 96.06 79 ILE A CA 1
ATOM 591 C C . ILE A 1 79 ? -18.594 -2.371 21.349 1.00 96.06 79 ILE A C 1
ATOM 593 O O . ILE A 1 79 ? -19.271 -1.768 22.174 1.00 96.06 79 ILE A O 1
ATOM 597 N N . SER A 1 80 ? -17.392 -1.921 20.975 1.00 92.00 80 SER A N 1
ATOM 598 C CA . SER A 1 80 ? -16.773 -0.732 21.579 1.00 92.00 80 SER A CA 1
ATOM 599 C C . SER A 1 80 ? -17.497 0.585 21.277 1.00 92.00 80 SER A C 1
ATOM 601 O O . SER A 1 80 ? -17.341 1.527 22.052 1.00 92.00 80 SER A O 1
ATOM 603 N N . ARG A 1 81 ? -18.195 0.703 20.141 1.00 90.44 81 ARG A N 1
ATOM 604 C CA . ARG A 1 81 ? -18.899 1.933 19.730 1.00 90.44 81 ARG A CA 1
ATOM 605 C C . ARG A 1 81 ? -20.337 1.984 20.239 1.00 90.44 81 ARG A C 1
ATOM 607 O O . ARG A 1 81 ? -20.858 3.080 20.427 1.00 90.44 81 ARG A O 1
ATOM 614 N N . ASN A 1 82 ? -20.949 0.820 20.445 1.00 84.75 82 ASN A N 1
ATOM 615 C CA . ASN A 1 82 ? -22.353 0.677 20.822 1.00 84.75 82 ASN A CA 1
ATOM 616 C C . ASN A 1 82 ? -22.540 0.267 22.297 1.00 84.75 82 ASN A C 1
ATOM 618 O O . ASN A 1 82 ? -23.646 -0.124 22.676 1.00 84.75 82 ASN A O 1
ATOM 622 N N . SER A 1 83 ? -21.478 0.348 23.109 1.00 62.38 83 SER A N 1
ATOM 623 C CA . SER A 1 83 ? -21.514 0.177 24.573 1.00 62.38 83 SER A CA 1
ATOM 624 C C . SER A 1 83 ? -21.533 1.509 25.315 1.00 62.38 83 SER A C 1
ATOM 626 O O . SER A 1 83 ? -20.945 2.485 24.798 1.00 62.38 83 SER A O 1
#

Solvent-accessible surface area (backbone atoms only — not comparable to full-atom values): 4651 Å² total; per-residue (Å²): 86,45,42,56,49,46,51,47,18,62,53,39,65,44,36,59,60,52,36,55,62,30,58,76,47,87,53,62,70,44,35,60,50,31,76,68,61,77,48,59,60,67,61,18,48,50,39,62,62,39,38,30,96,79,30,34,72,45,70,87,77,45,68,36,61,25,86,85,62,42,70,68,63,46,50,56,50,49,55,68,69,76,103

Sequence (83 aa):
GPRELLALGRSLSRLPSIRTGLERRRAERLRAIASRLDDVPEVAGRILATLAGEPPATLNDGGAIRDGCDAQLDELRDISRNS

Radius of gyration: 18.02 Å; Cα contacts (8 Å, |Δi|>4): 78; chains: 1; bounding box: 41×19×53 Å

Nearest PDB structures (foldseek):
  6i5f-assembly1_A  TM=9.023E-01  e=5.467E-04  Escherichia coli
  3zlj-assembly1_B  TM=9.251E-01  e=7.949E-04  Escherichia coli K-12
  3zlj-assembly1_A  TM=9.242E-01  e=7.949E-04  Escherichia coli K-12
  7ou0-assembly1_A  TM=9.273E-01  e=1.086E-03  Escherichia coli K-12
  7ai6-assembly1_B  TM=9.118E-01  e=7.468E-04  Escherichia coli K-12

Foldseek 3Di:
DLVVLLVVLVVLQCLVVQLVVQCPDPDPVSPVVSVPDDSPNVSSVVSNQFADPDADPDVVVDRGGDPPNDPVVNVVVCVVVVD